Protein AF-A0A732EKD3-F1 (afdb_monomer)

Structure (mmCIF, N/CA/C/O backbone):
data_AF-A0A732EKD3-F1
#
_entry.id   AF-A0A732EKD3-F1
#
loop_
_atom_site.group_PDB
_atom_site.id
_atom_site.type_symbol
_atom_site.label_atom_id
_atom_site.label_alt_id
_atom_site.label_comp_id
_atom_site.label_asym_id
_atom_site.label_entity_id
_atom_site.label_seq_id
_atom_site.pdbx_PDB_ins_code
_atom_site.Cartn_x
_atom_site.Cartn_y
_atom_site.Cartn_z
_atom_site.occupancy
_atom_site.B_iso_or_equiv
_atom_site.auth_seq_id
_atom_site.auth_comp_id
_atom_site.auth_asym_id
_atom_site.auth_atom_id
_atom_site.pdbx_PDB_model_num
ATOM 1 N N . PHE A 1 1 ? -10.600 2.109 -10.233 1.00 60.88 1 PHE A N 1
ATOM 2 C CA . PHE A 1 1 ? -10.352 2.200 -8.780 1.00 60.88 1 PHE A CA 1
ATOM 3 C C . PHE A 1 1 ? -11.712 2.092 -8.098 1.00 60.88 1 PHE A C 1
ATOM 5 O O . PHE A 1 1 ? -12.537 2.969 -8.315 1.00 60.88 1 PHE A O 1
ATOM 12 N N . HIS A 1 2 ? -12.017 0.995 -7.399 1.00 79.81 2 HIS A N 1
ATOM 13 C CA . HIS A 1 2 ? -13.310 0.844 -6.712 1.00 79.81 2 HIS A CA 1
ATOM 14 C C . HIS A 1 2 ? -13.195 1.414 -5.296 1.00 79.81 2 HIS A C 1
ATOM 16 O O . HIS A 1 2 ? -12.754 0.725 -4.380 1.00 79.81 2 HIS A O 1
ATOM 22 N N . HIS A 1 3 ? -13.552 2.693 -5.155 1.00 81.31 3 HIS A N 1
ATOM 23 C CA . HIS A 1 3 ? -13.421 3.475 -3.920 1.00 81.31 3 HIS A CA 1
ATOM 24 C C . HIS A 1 3 ? -14.092 2.783 -2.725 1.00 81.31 3 HIS A C 1
ATOM 26 O O . HIS A 1 3 ? -13.462 2.564 -1.696 1.00 81.31 3 HIS A O 1
ATOM 32 N N . GLN A 1 4 ? -15.336 2.338 -2.919 1.00 88.31 4 GLN A N 1
ATOM 33 C CA . GLN A 1 4 ? -16.142 1.691 -1.886 1.00 88.31 4 GLN A CA 1
ATOM 34 C C . GLN A 1 4 ? -15.505 0.396 -1.363 1.00 88.31 4 GLN A C 1
ATOM 36 O O . GLN A 1 4 ? -15.373 0.202 -0.159 1.00 88.31 4 GLN A O 1
ATOM 41 N N . SER A 1 5 ? -15.039 -0.472 -2.264 1.00 90.94 5 SER A N 1
ATOM 42 C CA . SER A 1 5 ? -14.441 -1.752 -1.874 1.00 90.94 5 SER A CA 1
ATOM 43 C C . SER A 1 5 ? -13.135 -1.574 -1.099 1.00 90.94 5 SER A C 1
ATOM 45 O O . SER A 1 5 ? -12.862 -2.339 -0.178 1.00 90.94 5 SER A O 1
ATOM 47 N N . LEU A 1 6 ? -12.319 -0.577 -1.460 1.00 91.62 6 LEU A N 1
ATOM 48 C CA . LEU A 1 6 ? -11.070 -0.305 -0.749 1.00 91.62 6 LEU A CA 1
ATOM 49 C C . LEU A 1 6 ? -11.338 0.296 0.635 1.00 91.62 6 LEU A C 1
ATOM 51 O O . LEU A 1 6 ? -10.704 -0.124 1.600 1.00 91.62 6 LEU A O 1
ATOM 55 N N . LEU A 1 7 ? -12.318 1.193 0.751 1.00 94.19 7 LEU A N 1
ATOM 56 C CA . LEU A 1 7 ? -12.749 1.751 2.033 1.00 94.19 7 LEU A CA 1
ATOM 57 C C . LEU A 1 7 ? -13.248 0.650 2.983 1.00 94.19 7 LEU A C 1
ATOM 59 O O . LEU A 1 7 ? -12.804 0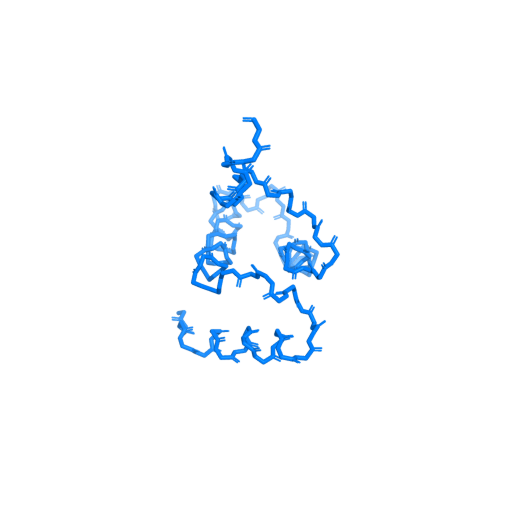.573 4.124 1.00 94.19 7 LEU A O 1
ATOM 63 N N . GLU A 1 8 ? -14.068 -0.283 2.495 1.00 95.50 8 GLU A N 1
ATOM 64 C CA . GLU A 1 8 ? -14.526 -1.443 3.276 1.00 95.50 8 GLU A CA 1
ATOM 65 C C . GLU A 1 8 ? -13.389 -2.373 3.719 1.00 95.50 8 GLU A C 1
ATOM 67 O O . GLU A 1 8 ? -13.477 -3.031 4.758 1.00 95.50 8 GLU A O 1
ATOM 72 N N . VAL A 1 9 ? -12.329 -2.504 2.917 1.00 95.06 9 VAL A N 1
ATOM 73 C CA . VAL A 1 9 ? -11.140 -3.279 3.302 1.00 95.06 9 VAL A CA 1
ATOM 74 C C . VAL A 1 9 ? -10.348 -2.540 4.376 1.00 95.06 9 VAL A C 1
ATOM 76 O O . VAL A 1 9 ? -9.984 -3.156 5.376 1.00 95.06 9 VA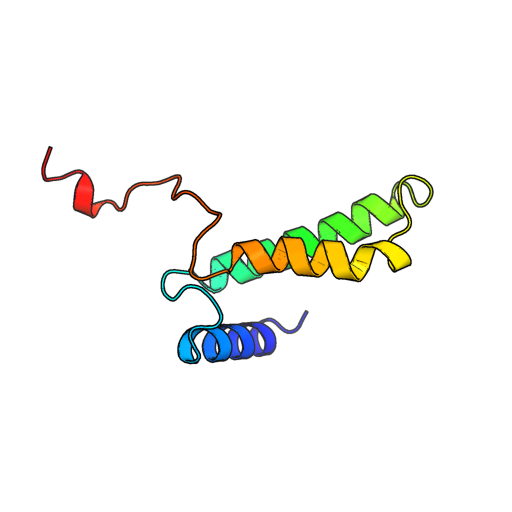L A O 1
ATOM 79 N N . LEU A 1 10 ? -10.122 -1.236 4.209 1.00 94.44 10 LEU A N 1
ATOM 80 C CA . LEU A 1 10 ? -9.412 -0.412 5.186 1.00 94.44 10 LEU A CA 1
ATOM 81 C C . LEU A 1 10 ? -10.144 -0.381 6.532 1.00 94.44 10 LEU A C 1
ATOM 83 O O . LEU A 1 10 ? -9.508 -0.597 7.561 1.00 94.44 10 LEU A O 1
ATOM 87 N N . GLN A 1 11 ? -11.471 -0.240 6.523 1.00 95.81 11 GLN A N 1
ATOM 88 C CA . GLN A 1 11 ? -12.292 -0.311 7.732 1.00 95.81 11 GLN A CA 1
ATOM 89 C C . GLN A 1 11 ? -12.098 -1.649 8.456 1.00 95.81 11 GLN A C 1
ATOM 91 O O . GLN A 1 11 ? -11.762 -1.680 9.635 1.00 95.81 11 GLN A O 1
ATOM 96 N N . ARG A 1 12 ? -12.180 -2.773 7.732 1.00 96.62 12 ARG A N 1
ATOM 97 C CA . ARG A 1 12 ? -11.936 -4.105 8.314 1.00 96.62 12 ARG A CA 1
ATOM 98 C C . ARG A 1 12 ? -10.518 -4.265 8.866 1.00 96.62 12 ARG A C 1
ATOM 100 O O . ARG A 1 12 ? -10.325 -4.988 9.843 1.00 96.62 12 ARG A O 1
ATOM 107 N N . CYS A 1 13 ? -9.516 -3.647 8.243 1.00 94.50 13 CYS A N 1
ATOM 108 C CA . CYS A 1 13 ? -8.145 -3.641 8.754 1.00 94.50 13 CYS A CA 1
ATOM 109 C C . CYS A 1 13 ? -8.029 -2.831 10.051 1.00 94.50 13 CYS A C 1
ATOM 111 O O . CYS A 1 13 ? -7.322 -3.259 10.965 1.00 94.50 13 CYS A O 1
ATOM 113 N N . MET A 1 14 ? -8.741 -1.707 10.145 1.00 93.88 14 MET A N 1
ATOM 114 C CA . MET A 1 14 ? -8.809 -0.871 11.342 1.00 93.88 14 MET A CA 1
ATOM 115 C C . MET A 1 14 ? -9.488 -1.615 12.498 1.00 93.88 14 MET A C 1
ATOM 117 O O . MET A 1 14 ? -8.919 -1.704 13.585 1.00 93.88 14 MET A O 1
ATOM 121 N N . ASP A 1 15 ? -10.628 -2.259 12.237 1.00 95.06 15 ASP A N 1
ATOM 122 C CA . ASP A 1 15 ? -11.367 -3.057 13.227 1.00 95.06 15 ASP A CA 1
ATOM 123 C C . ASP A 1 15 ? -10.511 -4.214 13.780 1.00 95.06 15 ASP A C 1
ATOM 125 O O . ASP A 1 15 ? -10.582 -4.570 14.958 1.00 95.06 15 ASP A O 1
ATOM 129 N N . LYS A 1 16 ? -9.646 -4.787 12.931 1.00 94.75 16 LYS A N 1
ATOM 130 C CA . LYS A 1 16 ? -8.677 -5.835 13.290 1.00 94.75 16 LYS A CA 1
ATOM 131 C C . LYS A 1 16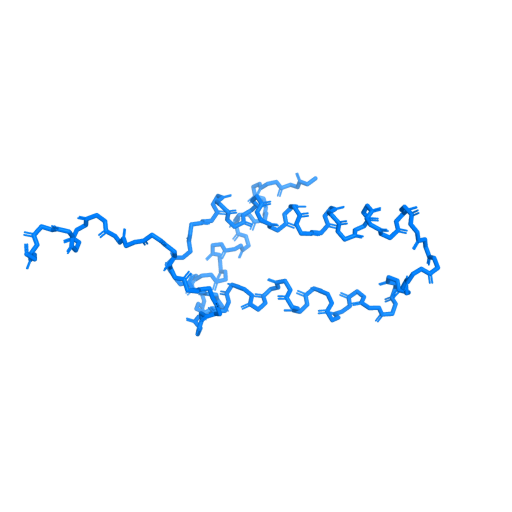 ? -7.375 -5.306 13.897 1.00 94.75 16 LYS A C 1
ATOM 133 O O . LYS A 1 16 ? -6.495 -6.112 14.193 1.00 94.75 16 LYS A O 1
ATOM 138 N N . LYS A 1 17 ? -7.231 -3.988 14.075 1.00 91.25 17 LYS A N 1
ATOM 139 C CA . LYS A 1 17 ? -6.018 -3.323 14.586 1.00 91.25 17 LYS A CA 1
ATOM 140 C C . LYS A 1 17 ? -4.757 -3.594 13.749 1.00 91.25 17 LYS A C 1
ATOM 142 O O . LYS A 1 17 ? -3.650 -3.585 14.276 1.00 91.25 17 LYS A O 1
ATOM 147 N N . LEU A 1 18 ? -4.918 -3.850 12.448 1.00 90.31 18 LEU A N 1
ATOM 148 C CA . LEU A 1 18 ? -3.803 -4.034 11.505 1.00 90.31 18 LEU A CA 1
ATOM 149 C C . LEU A 1 18 ? -3.237 -2.698 11.006 1.00 90.31 18 LEU A C 1
ATOM 151 O O . LEU A 1 18 ? -2.097 -2.638 10.555 1.00 90.31 18 LEU A O 1
ATOM 155 N N . ILE A 1 19 ? -4.045 -1.642 11.076 1.00 92.56 19 ILE A N 1
ATOM 156 C CA . ILE A 1 19 ? -3.681 -0.258 10.765 1.00 92.56 19 ILE A CA 1
ATOM 157 C C . ILE A 1 19 ? -4.108 0.641 11.926 1.00 92.56 19 ILE A C 1
ATOM 159 O O . ILE A 1 19 ? -4.912 0.225 12.766 1.00 92.56 19 ILE A O 1
ATOM 163 N N . SER A 1 20 ? -3.571 1.859 11.989 1.00 90.50 20 SER A N 1
ATOM 164 C CA . SER A 1 20 ? -3.913 2.798 13.059 1.00 90.50 20 SER A CA 1
ATOM 165 C C . SER A 1 20 ? -5.413 3.135 13.069 1.00 90.50 20 SER A C 1
ATOM 167 O O . SER A 1 20 ? -6.010 3.425 12.033 1.00 90.50 20 SER A O 1
ATOM 169 N N . GLY A 1 21 ? -6.010 3.125 14.265 1.00 90.19 21 GLY A N 1
ATOM 170 C CA . GLY A 1 21 ? -7.406 3.511 14.500 1.00 90.19 21 GLY A CA 1
ATOM 171 C C . GLY A 1 21 ? -7.675 5.014 14.412 1.00 90.19 21 GLY A C 1
ATOM 172 O O . GLY A 1 21 ? -8.830 5.417 14.431 1.00 90.19 21 GLY A O 1
ATOM 173 N N . SER A 1 22 ? -6.630 5.842 14.326 1.00 88.94 22 SER A N 1
ATOM 174 C CA . SER A 1 22 ? -6.743 7.303 14.209 1.00 88.94 22 SER A CA 1
ATOM 175 C C . SER A 1 22 ? -6.684 7.816 12.766 1.00 88.94 22 SER A C 1
ATOM 177 O O . SER A 1 22 ? -6.626 9.025 12.551 1.00 88.94 22 SER A O 1
ATOM 179 N N . LEU A 1 23 ? -6.650 6.920 11.773 1.00 89.88 23 LEU A N 1
ATOM 180 C CA . LEU A 1 23 ? -6.556 7.302 10.365 1.00 89.88 23 LEU A CA 1
ATOM 181 C C . LEU A 1 23 ? -7.890 7.827 9.834 1.00 89.88 23 LEU A C 1
ATOM 183 O O . LEU A 1 23 ? -8.923 7.177 9.976 1.00 89.88 23 LEU A O 1
ATOM 187 N N . ASP A 1 24 ? -7.831 8.947 9.121 1.00 92.12 24 ASP A N 1
ATOM 188 C CA . ASP A 1 24 ? -8.911 9.398 8.247 1.00 92.12 24 ASP A CA 1
ATOM 189 C C . ASP A 1 24 ? -8.901 8.555 6.960 1.00 92.12 24 ASP A C 1
ATOM 191 O O . ASP A 1 24 ? -7.980 8.649 6.142 1.00 92.12 24 ASP A O 1
ATOM 195 N N . LEU A 1 25 ? -9.905 7.690 6.795 1.00 92.44 25 LEU A N 1
ATOM 196 C CA . LEU A 1 25 ? -9.954 6.740 5.683 1.00 92.44 25 LEU A CA 1
ATOM 197 C C . LEU A 1 25 ? -10.152 7.407 4.317 1.00 92.44 25 LEU A C 1
ATOM 199 O O . LEU A 1 25 ? -9.629 6.886 3.328 1.00 92.44 25 LEU A O 1
ATOM 203 N N . ASP A 1 26 ? -10.836 8.549 4.248 1.00 92.38 26 ASP A N 1
ATOM 204 C CA . ASP A 1 26 ? -11.024 9.285 2.996 1.00 92.38 26 ASP A CA 1
ATOM 205 C C . ASP A 1 26 ? -9.700 9.918 2.550 1.00 92.38 26 ASP A C 1
ATOM 207 O O . ASP A 1 26 ? -9.294 9.801 1.388 1.00 92.38 26 ASP A O 1
ATOM 211 N N . VAL A 1 27 ? -8.950 10.497 3.492 1.00 92.81 27 VAL A N 1
ATOM 212 C CA . VAL A 1 27 ? -7.608 11.039 3.227 1.00 92.81 27 VAL A CA 1
ATOM 213 C C . VAL A 1 27 ? -6.625 9.927 2.851 1.00 92.81 27 VAL A C 1
ATOM 215 O O . VAL A 1 27 ? -5.870 10.068 1.883 1.00 92.81 27 VAL A O 1
ATOM 218 N N . ILE A 1 28 ? -6.646 8.790 3.555 1.00 92.62 28 ILE A N 1
ATOM 219 C CA . ILE A 1 28 ? -5.798 7.634 3.225 1.00 92.62 28 ILE A CA 1
ATOM 220 C C . ILE A 1 28 ? -6.072 7.124 1.810 1.00 92.62 28 ILE A C 1
ATOM 222 O O . ILE A 1 28 ? -5.137 6.764 1.091 1.00 92.62 28 ILE A O 1
ATOM 226 N N . LEU A 1 29 ? -7.328 7.120 1.376 1.00 93.12 29 LEU A N 1
ATOM 227 C CA . LEU A 1 29 ? -7.699 6.658 0.047 1.00 93.12 29 LEU A CA 1
ATOM 228 C C . LEU A 1 29 ? -7.124 7.557 -1.059 1.00 93.12 29 LEU A C 1
ATOM 230 O O . LEU A 1 29 ? -6.609 7.051 -2.064 1.00 93.12 29 LEU A O 1
ATOM 234 N N . ILE A 1 30 ? -7.112 8.875 -0.837 1.00 93.44 30 ILE A N 1
ATOM 235 C CA . ILE A 1 30 ? -6.439 9.846 -1.711 1.00 93.44 30 ILE A CA 1
ATOM 236 C C . ILE A 1 30 ? -4.927 9.584 -1.741 1.00 93.44 30 ILE A C 1
ATOM 238 O O . ILE A 1 30 ? -4.340 9.525 -2.826 1.00 93.44 30 ILE A O 1
ATOM 242 N N . ILE A 1 31 ? -4.301 9.385 -0.575 1.00 93.56 31 ILE A N 1
ATOM 243 C CA . ILE A 1 31 ? -2.857 9.130 -0.459 1.00 93.56 31 ILE A CA 1
ATOM 244 C C . ILE A 1 31 ? -2.474 7.853 -1.210 1.00 93.56 31 ILE A C 1
ATOM 246 O O . ILE A 1 31 ? -1.586 7.901 -2.055 1.00 93.56 31 ILE A O 1
ATOM 250 N N . LEU A 1 32 ? -3.169 6.734 -0.983 1.00 94.00 32 LEU A N 1
ATOM 251 C CA . LEU A 1 32 ? -2.891 5.460 -1.658 1.00 94.00 32 LEU A CA 1
ATOM 252 C C . LEU A 1 32 ? -3.018 5.580 -3.180 1.00 94.00 32 LEU A C 1
ATOM 254 O O . LEU A 1 32 ? -2.155 5.101 -3.921 1.00 94.00 32 LEU A O 1
ATOM 258 N N . HIS A 1 33 ? -4.075 6.244 -3.655 1.00 93.25 33 HIS A N 1
ATOM 259 C CA . HIS A 1 33 ? -4.257 6.496 -5.080 1.00 93.25 33 HIS A CA 1
ATOM 260 C C . HIS A 1 33 ? -3.116 7.353 -5.649 1.00 93.25 33 HIS A C 1
ATOM 262 O O . HIS A 1 33 ? -2.547 7.017 -6.692 1.00 93.25 33 HIS A O 1
ATOM 268 N N . GLY A 1 34 ? -2.743 8.433 -4.959 1.00 95.31 34 GLY A N 1
ATOM 269 C CA . GLY A 1 34 ? -1.631 9.304 -5.336 1.00 95.31 34 GLY A CA 1
ATOM 270 C C . GLY A 1 34 ? -0.293 8.567 -5.374 1.00 95.31 34 GLY A C 1
ATOM 271 O O . GLY A 1 34 ? 0.417 8.646 -6.376 1.00 95.31 34 GLY A O 1
ATOM 272 N N . SER A 1 35 ? 0.022 7.792 -4.335 1.00 95.12 35 SER A N 1
ATOM 273 C CA . SER A 1 35 ? 1.263 7.025 -4.227 1.00 95.12 35 SER A CA 1
ATOM 274 C C . SER A 1 35 ? 1.414 6.031 -5.376 1.00 95.12 35 SER A C 1
ATOM 276 O O . SER A 1 35 ? 2.390 6.105 -6.121 1.00 95.12 35 SER A O 1
ATOM 278 N N . PHE A 1 36 ? 0.447 5.132 -5.582 1.00 94.38 36 PHE A N 1
ATOM 279 C CA . PHE A 1 36 ? 0.582 4.101 -6.616 1.00 94.38 36 PHE A CA 1
ATOM 280 C C . PHE A 1 36 ? 0.501 4.668 -8.033 1.00 94.38 36 PHE A C 1
ATOM 282 O O . PHE A 1 36 ? 1.291 4.275 -8.892 1.00 94.38 36 PHE A O 1
ATOM 289 N N . SER A 1 37 ? -0.400 5.624 -8.290 1.00 95.12 37 SER A N 1
ATOM 290 C CA . SER A 1 37 ? -0.473 6.254 -9.613 1.00 95.12 37 SER A CA 1
ATOM 291 C C . SER A 1 37 ? 0.784 7.070 -9.928 1.00 95.12 37 SER A C 1
ATOM 293 O O . SER A 1 37 ? 1.254 7.035 -11.063 1.00 95.12 37 SER A O 1
ATOM 295 N N . GLY A 1 38 ? 1.362 7.754 -8.937 1.00 95.31 38 GLY A N 1
ATOM 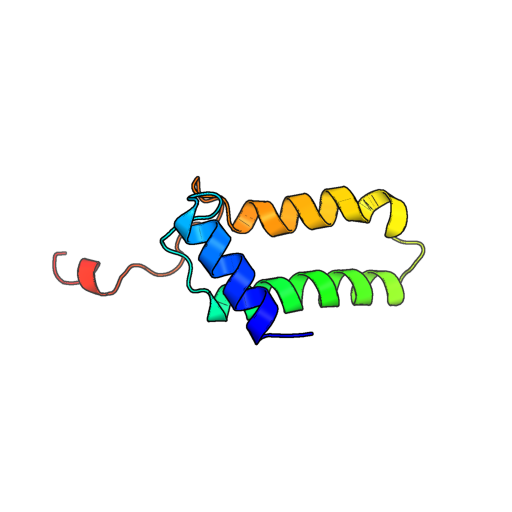296 C CA . GLY A 1 38 ? 2.617 8.491 -9.062 1.00 95.31 38 GLY A CA 1
ATOM 297 C C . GLY A 1 38 ? 3.811 7.578 -9.329 1.00 95.31 38 GLY A C 1
ATOM 298 O O . GLY A 1 38 ? 4.586 7.853 -10.237 1.00 95.31 38 GLY A O 1
ATOM 299 N N . ILE A 1 39 ? 3.918 6.454 -8.614 1.00 95.50 39 ILE A N 1
ATOM 300 C CA . ILE A 1 39 ? 4.948 5.430 -8.850 1.00 95.50 39 ILE A CA 1
ATOM 301 C C . ILE A 1 39 ? 4.885 4.938 -10.302 1.00 95.50 39 ILE A C 1
ATOM 303 O O . ILE A 1 39 ? 5.877 5.028 -11.028 1.00 95.50 39 ILE A O 1
ATOM 307 N N . VAL A 1 40 ? 3.708 4.495 -10.757 1.00 95.38 40 VAL A N 1
ATOM 308 C CA . VAL A 1 40 ? 3.524 3.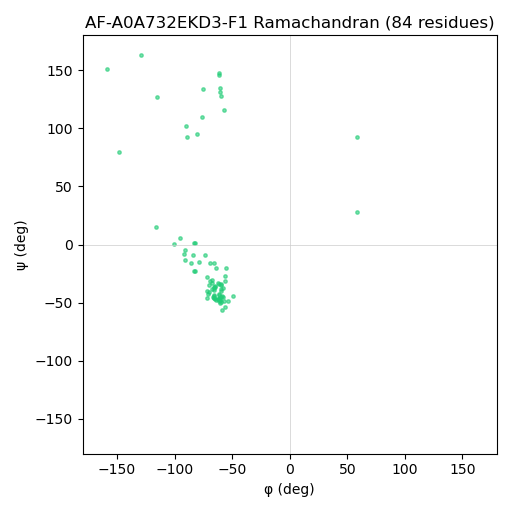988 -12.127 1.00 95.38 40 VAL A CA 1
ATOM 309 C C . VAL A 1 40 ? 3.823 5.074 -13.162 1.00 95.38 40 VAL A C 1
ATOM 311 O O . VAL A 1 40 ? 4.518 4.804 -14.138 1.00 95.38 40 VAL A O 1
ATOM 314 N N . LYS A 1 41 ? 3.360 6.312 -12.949 1.00 95.75 41 LYS A N 1
ATOM 315 C CA . LYS A 1 41 ? 3.667 7.445 -13.838 1.00 95.75 41 LYS A CA 1
ATOM 316 C C . LYS A 1 41 ? 5.166 7.728 -13.904 1.00 95.75 41 LYS A C 1
ATOM 318 O O . LYS A 1 41 ? 5.697 7.850 -15.000 1.00 95.75 41 LYS A O 1
ATOM 323 N N . ASN A 1 42 ? 5.855 7.789 -12.765 1.00 95.19 42 ASN A N 1
ATOM 324 C CA . ASN A 1 42 ? 7.298 8.030 -12.715 1.00 95.19 42 ASN A CA 1
ATOM 325 C C . ASN A 1 42 ? 8.073 6.942 -13.464 1.00 95.19 42 ASN A C 1
ATOM 327 O O . ASN A 1 42 ? 9.016 7.251 -14.188 1.00 95.19 42 ASN A O 1
ATOM 331 N N . TRP A 1 43 ? 7.643 5.684 -13.334 1.00 95.81 43 TRP A N 1
ATOM 332 C CA . TRP A 1 43 ? 8.211 4.588 -14.112 1.00 95.81 43 TRP A CA 1
ATOM 333 C C . TRP A 1 43 ? 7.949 4.752 -15.612 1.00 95.81 43 TRP A C 1
ATOM 335 O O . TRP A 1 43 ? 8.885 4.665 -16.396 1.00 95.81 43 TRP A O 1
ATOM 345 N N . LEU A 1 44 ? 6.712 5.049 -16.024 1.00 95.56 44 LEU A N 1
ATOM 346 C CA . LEU A 1 44 ? 6.367 5.254 -17.437 1.00 95.56 44 LEU A CA 1
ATOM 347 C C . LEU A 1 44 ? 7.158 6.404 -18.078 1.00 95.56 44 LEU A C 1
ATOM 349 O O . LEU A 1 44 ? 7.515 6.318 -19.250 1.00 95.56 44 LEU A O 1
ATOM 353 N N . MET A 1 45 ? 7.448 7.460 -17.314 1.00 96.19 45 MET A N 1
ATOM 354 C CA . MET A 1 45 ? 8.256 8.595 -17.770 1.00 96.19 45 MET A CA 1
ATOM 355 C C . MET A 1 45 ? 9.727 8.225 -17.985 1.00 96.19 45 MET A C 1
ATOM 357 O O . MET A 1 45 ? 10.379 8.812 -18.846 1.00 96.19 45 MET A O 1
ATOM 361 N N . ASN A 1 46 ? 10.263 7.277 -17.211 1.00 94.12 46 ASN A N 1
ATOM 362 C CA . ASN A 1 46 ? 11.641 6.818 -17.356 1.00 94.12 46 ASN A CA 1
ATOM 363 C C . ASN A 1 46 ? 11.800 5.331 -16.971 1.00 94.12 46 ASN A C 1
ATOM 365 O O . ASN A 1 46 ? 12.288 5.030 -15.875 1.00 94.12 46 ASN A O 1
ATOM 369 N N . PRO A 1 47 ? 1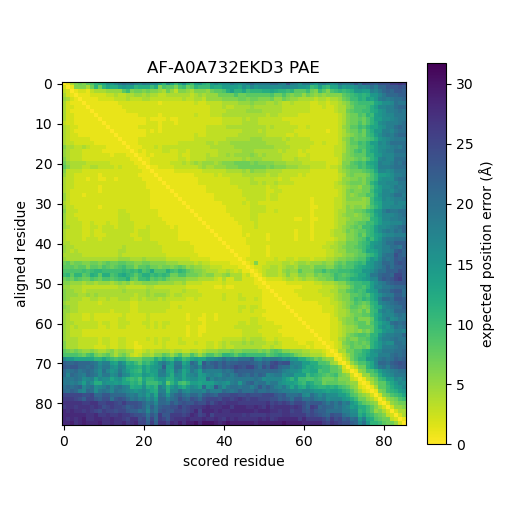1.442 4.383 -17.857 1.00 88.81 47 PRO A N 1
ATOM 370 C CA . PRO A 1 47 ? 11.404 2.958 -17.515 1.00 88.81 47 PRO A CA 1
ATOM 371 C C . PRO A 1 47 ? 12.770 2.340 -17.192 1.00 88.81 47 PRO A C 1
ATOM 373 O O . PRO A 1 47 ? 12.830 1.257 -16.617 1.00 88.81 47 PRO A O 1
ATOM 376 N N . THR A 1 48 ? 13.869 3.008 -17.559 1.00 91.50 48 THR A N 1
ATOM 377 C CA . THR A 1 48 ? 15.240 2.564 -17.262 1.00 91.50 48 THR A CA 1
ATOM 378 C C . THR A 1 48 ? 15.726 3.021 -15.889 1.00 91.50 48 THR A C 1
ATOM 380 O O . THR A 1 48 ? 16.706 2.474 -15.389 1.00 91.50 48 THR A O 1
ATOM 383 N N . SER A 1 49 ? 15.048 3.992 -15.260 1.00 87.69 49 SER A N 1
ATOM 384 C CA . SER A 1 49 ? 15.436 4.511 -13.940 1.00 87.69 49 SER A CA 1
ATOM 385 C C . SER A 1 49 ? 15.310 3.472 -12.831 1.00 87.69 49 SER A C 1
ATOM 387 O O . SER A 1 49 ? 16.134 3.453 -11.919 1.00 87.69 49 SER A O 1
ATOM 389 N N . TYR A 1 50 ? 14.300 2.602 -12.908 1.00 89.81 50 TYR A N 1
ATOM 390 C CA . TYR A 1 50 ? 14.142 1.488 -11.986 1.00 89.81 50 TYR A CA 1
ATOM 391 C C . TYR A 1 50 ? 13.261 0.373 -12.557 1.00 89.81 50 TYR A C 1
ATOM 393 O O . TYR A 1 50 ? 12.344 0.601 -13.346 1.00 89.81 50 TYR A O 1
ATOM 401 N N . ASP A 1 51 ? 13.529 -0.854 -12.113 1.00 93.94 51 ASP A N 1
ATOM 402 C CA . ASP A 1 51 ? 12.723 -2.026 -12.447 1.00 93.94 51 ASP A CA 1
ATOM 403 C C . ASP A 1 51 ? 11.484 -2.072 -11.544 1.00 93.94 51 ASP A C 1
ATOM 405 O O . ASP A 1 51 ? 11.537 -2.555 -10.409 1.00 93.94 51 ASP A O 1
ATOM 409 N N . LEU A 1 52 ? 10.367 -1.541 -12.047 1.00 95.12 52 LEU A N 1
ATOM 410 C CA . LEU A 1 52 ? 9.101 -1.513 -11.316 1.00 95.12 52 LEU A CA 1
ATOM 411 C C . LEU A 1 52 ? 8.633 -2.917 -10.920 1.00 95.12 52 LEU A C 1
ATOM 413 O O . LEU A 1 52 ? 8.119 -3.086 -9.819 1.00 95.12 52 LEU A O 1
ATOM 417 N N . TYR A 1 53 ? 8.827 -3.926 -11.772 1.00 93.88 53 TYR A N 1
ATOM 418 C CA . TYR A 1 53 ? 8.367 -5.283 -11.481 1.00 93.88 53 TYR A CA 1
ATOM 419 C C . TYR A 1 53 ? 9.121 -5.881 -10.292 1.00 93.88 53 TYR A C 1
ATOM 421 O O . TYR A 1 53 ? 8.506 -6.402 -9.363 1.00 93.88 53 TYR A O 1
ATOM 429 N N . LYS A 1 54 ? 10.452 -5.743 -10.271 1.00 94.81 54 LYS A N 1
ATOM 430 C CA . LYS A 1 54 ? 11.267 -6.208 -9.138 1.00 94.81 54 LYS A CA 1
ATOM 431 C C . LYS A 1 54 ? 11.019 -5.407 -7.861 1.00 94.81 54 LYS A C 1
ATOM 433 O O . LYS A 1 54 ? 11.122 -5.966 -6.774 1.00 94.81 54 LYS A O 1
ATOM 438 N N . GLN A 1 55 ? 10.720 -4.113 -7.975 1.00 93.12 55 GLN A N 1
ATOM 439 C CA . GLN A 1 55 ? 10.558 -3.230 -6.816 1.00 93.12 55 GLN A CA 1
ATOM 440 C C . GLN A 1 55 ? 9.126 -3.143 -6.283 1.00 93.12 55 GLN A C 1
ATOM 442 O O . GLN A 1 55 ? 8.939 -2.661 -5.166 1.00 93.12 55 GLN A O 1
ATOM 447 N N . ALA A 1 56 ? 8.124 -3.623 -7.026 1.00 95.38 56 ALA A N 1
ATOM 448 C CA . ALA A 1 56 ? 6.718 -3.542 -6.636 1.00 95.38 56 ALA A CA 1
ATOM 449 C C . ALA A 1 56 ? 6.439 -4.025 -5.196 1.00 95.38 56 ALA A C 1
ATOM 451 O O . ALA A 1 56 ? 5.757 -3.288 -4.483 1.00 95.38 56 ALA A O 1
ATOM 452 N N . PRO A 1 57 ? 6.993 -5.160 -4.709 1.00 94.88 57 PRO A N 1
ATOM 453 C CA . PRO A 1 57 ? 6.780 -5.584 -3.323 1.00 94.88 57 PRO A CA 1
ATOM 454 C C . PRO A 1 57 ? 7.270 -4.545 -2.306 1.00 94.88 57 PRO A C 1
ATOM 456 O O . PRO A 1 57 ? 6.513 -4.116 -1.442 1.00 94.88 57 PRO A O 1
ATOM 459 N N . ALA A 1 58 ? 8.503 -4.056 -2.467 1.00 93.69 58 ALA A N 1
ATOM 460 C CA . ALA A 1 58 ? 9.089 -3.073 -1.558 1.00 93.69 58 ALA A CA 1
ATOM 461 C C . ALA A 1 58 ? 8.349 -1.725 -1.596 1.00 93.69 58 ALA A C 1
ATOM 463 O O . ALA A 1 58 ? 8.206 -1.060 -0.571 1.00 93.69 58 ALA A O 1
ATOM 464 N N . LEU A 1 59 ? 7.872 -1.308 -2.771 1.00 94.56 59 LEU A N 1
ATOM 465 C CA . LEU A 1 59 ? 7.089 -0.084 -2.931 1.00 94.56 59 LEU A CA 1
ATOM 466 C C . LEU A 1 59 ? 5.739 -0.189 -2.214 1.00 94.56 59 LEU A C 1
ATOM 468 O O . LEU A 1 59 ? 5.373 0.724 -1.477 1.00 94.56 59 LEU A O 1
ATOM 472 N N . VAL A 1 60 ? 5.031 -1.308 -2.386 1.00 94.56 60 VAL A N 1
ATOM 473 C CA . VAL A 1 60 ? 3.765 -1.574 -1.689 1.00 94.56 60 VAL A CA 1
ATOM 474 C C . VAL A 1 60 ? 3.982 -1.612 -0.180 1.00 94.56 60 VAL A C 1
ATOM 476 O O . VAL A 1 60 ? 3.283 -0.902 0.539 1.00 94.56 60 VAL A O 1
ATOM 479 N N . ASP A 1 61 ? 4.985 -2.350 0.297 1.00 92.56 61 ASP A N 1
ATOM 480 C CA . ASP A 1 61 ? 5.291 -2.445 1.726 1.00 92.56 61 ASP A CA 1
ATOM 481 C C . ASP A 1 61 ? 5.569 -1.071 2.336 1.00 92.56 61 ASP A C 1
ATOM 483 O O . ASP A 1 61 ? 5.044 -0.736 3.396 1.00 92.56 61 ASP A O 1
ATOM 487 N N . ASN A 1 62 ? 6.374 -0.241 1.670 1.00 91.75 62 ASN A N 1
ATOM 488 C CA . ASN A 1 62 ? 6.712 1.083 2.185 1.00 91.75 62 ASN A CA 1
ATOM 489 C C . ASN A 1 62 ? 5.528 2.054 2.159 1.00 91.75 62 ASN A C 1
ATOM 491 O O . ASN A 1 62 ? 5.390 2.851 3.084 1.00 91.75 62 ASN A O 1
ATOM 495 N N . VAL A 1 63 ? 4.648 1.961 1.159 1.00 92.94 63 VAL A N 1
ATOM 496 C CA . VAL A 1 63 ? 3.407 2.745 1.138 1.00 92.94 63 VAL A CA 1
ATOM 497 C C . VAL A 1 63 ? 2.476 2.302 2.273 1.00 92.94 63 VAL A C 1
ATOM 499 O O . VAL A 1 63 ? 1.953 3.138 3.006 1.00 92.94 63 VAL A O 1
ATOM 502 N N . LEU A 1 64 ? 2.300 0.995 2.477 1.00 91.81 64 LEU A N 1
ATOM 503 C CA . LEU A 1 64 ? 1.404 0.464 3.508 1.00 91.81 64 LEU A CA 1
ATOM 504 C C . LEU A 1 64 ? 1.936 0.656 4.935 1.00 91.81 64 LEU A C 1
ATOM 506 O O . LEU A 1 64 ? 1.137 0.829 5.853 1.00 91.81 64 LEU A O 1
ATOM 510 N N . LYS A 1 65 ? 3.260 0.719 5.141 1.00 90.12 65 LYS A N 1
ATOM 511 C CA . LYS A 1 65 ? 3.866 1.071 6.443 1.00 90.12 65 LYS A CA 1
ATOM 512 C C . LYS A 1 65 ? 3.390 2.423 6.975 1.00 90.12 65 LYS A C 1
ATOM 514 O O . LYS A 1 65 ? 3.340 2.605 8.190 1.00 90.12 65 LYS A O 1
ATOM 519 N N . MET A 1 66 ? 2.989 3.347 6.100 1.00 89.06 66 MET A N 1
ATOM 520 C CA . MET A 1 66 ? 2.424 4.638 6.510 1.00 89.06 66 MET A CA 1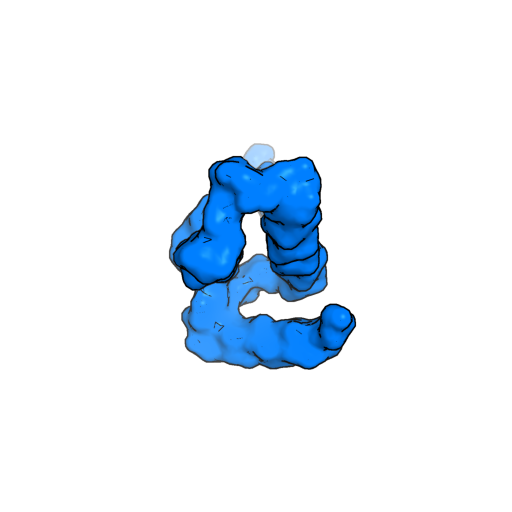
ATOM 521 C C . MET A 1 66 ? 1.099 4.490 7.274 1.00 89.06 66 MET A C 1
ATOM 523 O O . MET A 1 66 ? 0.724 5.393 8.013 1.00 89.06 66 MET A O 1
ATOM 527 N N . LEU A 1 67 ? 0.413 3.353 7.127 1.00 90.62 67 LEU A N 1
ATOM 528 C CA . LEU A 1 67 ? -0.844 3.042 7.811 1.00 90.62 67 LEU A CA 1
ATOM 529 C C . LEU A 1 67 ? -0.631 2.312 9.145 1.00 90.62 67 LEU A C 1
ATOM 531 O O . LEU A 1 67 ? -1.603 2.020 9.841 1.00 90.62 67 LEU A O 1
ATOM 535 N N . SER A 1 68 ? 0.614 1.961 9.481 1.00 86.31 68 SER A N 1
ATOM 536 C CA . SER A 1 68 ? 0.911 1.115 10.639 1.00 86.31 68 SER A CA 1
ATOM 537 C C . SER A 1 68 ? 0.450 1.760 11.959 1.00 86.31 68 SER A C 1
ATOM 539 O O . SER A 1 68 ? 0.515 2.985 12.095 1.00 86.31 68 SER A O 1
ATOM 541 N N . PRO A 1 69 ? -0.006 0.957 12.943 1.00 76.69 69 PRO A N 1
ATOM 542 C CA . PRO A 1 69 ? -0.432 1.451 14.258 1.00 76.69 69 PRO A CA 1
ATOM 543 C C . PRO A 1 69 ? 0.649 2.262 14.980 1.00 76.69 69 PRO A C 1
ATOM 545 O O . PRO A 1 69 ? 0.336 3.207 15.699 1.00 76.69 69 PRO A O 1
ATOM 548 N N . ASP A 1 70 ? 1.913 1.915 14.735 1.00 69.06 70 ASP A N 1
ATOM 549 C CA . ASP A 1 70 ? 3.082 2.487 15.406 1.00 69.06 70 ASP A CA 1
ATOM 550 C C . ASP A 1 70 ? 3.535 3.825 14.794 1.00 69.06 70 ASP A C 1
ATOM 552 O O . ASP A 1 70 ? 4.508 4.415 15.254 1.00 69.06 70 ASP A O 1
ATOM 556 N N . GLY A 1 71 ? 2.822 4.314 13.769 1.00 59.78 71 GLY A N 1
ATOM 557 C CA . GLY A 1 71 ? 2.885 5.689 13.281 1.00 59.78 71 GLY A CA 1
ATOM 558 C C . GLY A 1 71 ? 4.271 6.154 12.825 1.00 59.78 71 GLY A C 1
ATOM 559 O O . GLY A 1 71 ? 5.025 6.760 13.578 1.00 59.78 71 GLY A O 1
ATOM 560 N N . SER A 1 72 ? 4.583 6.007 11.535 1.00 56.22 72 SER A N 1
ATOM 561 C CA . SER A 1 72 ? 5.687 6.778 10.922 1.00 56.22 72 SER A CA 1
ATOM 562 C C . SER A 1 72 ? 5.283 8.225 10.591 1.00 56.22 72 SER A C 1
ATOM 564 O O . SER A 1 72 ? 6.137 9.068 10.317 1.00 56.22 72 SER A O 1
ATOM 566 N N . VAL A 1 73 ? 3.979 8.523 10.593 1.00 57.72 73 VAL A N 1
ATOM 567 C CA . VAL A 1 73 ? 3.436 9.839 10.249 1.00 57.72 73 VAL A CA 1
ATOM 568 C C . VAL A 1 73 ? 3.352 10.677 11.519 1.00 57.72 73 VAL A C 1
ATOM 570 O O . VAL A 1 73 ? 2.449 10.510 12.334 1.00 57.72 73 VAL A O 1
ATOM 573 N N . ARG A 1 74 ? 4.306 11.595 11.697 1.00 58.81 74 ARG A N 1
ATOM 574 C CA . ARG A 1 74 ? 4.159 12.671 12.684 1.00 58.81 74 ARG A CA 1
ATOM 575 C C . ARG A 1 74 ? 2.918 13.488 12.319 1.00 58.81 74 ARG A C 1
ATOM 577 O O . ARG A 1 74 ? 2.812 13.935 11.178 1.00 58.81 74 ARG A O 1
ATOM 584 N N . GLN A 1 75 ? 2.005 13.696 13.269 1.00 59.16 75 GLN A N 1
ATOM 585 C CA . GLN A 1 75 ? 0.938 14.683 13.106 1.00 59.16 75 GLN A CA 1
ATOM 586 C C . GLN A 1 75 ? 1.582 16.049 12.845 1.00 59.16 75 GLN A C 1
ATOM 588 O O . GLN A 1 75 ? 2.330 16.560 13.675 1.00 59.16 75 GLN A O 1
ATOM 593 N N . LEU A 1 76 ? 1.340 16.601 11.655 1.00 59.28 76 LEU A N 1
ATOM 594 C CA . LEU A 1 76 ? 1.841 17.923 11.266 1.00 59.28 76 LEU A CA 1
ATOM 595 C C . LEU A 1 76 ? 0.943 19.048 11.788 1.00 59.28 76 LEU A C 1
ATOM 597 O O . LEU A 1 76 ? 1.406 20.175 11.930 1.00 59.28 76 LEU A O 1
ATOM 601 N N . MET A 1 77 ? -0.321 18.737 12.078 1.00 58.72 77 MET A N 1
ATOM 602 C CA . MET A 1 77 ? -1.275 19.661 12.680 1.00 58.72 77 MET A CA 1
ATOM 603 C C . MET A 1 77 ? -1.664 19.135 14.066 1.00 58.72 77 MET A C 1
ATOM 605 O O . MET A 1 77 ? -2.053 17.967 14.165 1.00 58.72 77 MET A O 1
ATOM 609 N N . PRO A 1 78 ? -1.543 19.950 15.128 1.00 56.44 78 PRO A N 1
ATOM 610 C CA . PRO A 1 78 ? -2.119 19.637 16.430 1.00 56.44 78 PRO A CA 1
ATOM 611 C C . PRO A 1 78 ? -3.641 19.513 16.318 1.00 56.44 78 PRO A C 1
ATOM 613 O O . PRO A 1 78 ? -4.263 20.236 15.539 1.00 56.44 78 PRO A O 1
ATOM 616 N N . ASN A 1 79 ? -4.250 18.641 17.124 1.00 59.41 79 ASN A N 1
ATOM 617 C CA . ASN A 1 79 ? -5.697 18.696 17.323 1.00 59.41 79 ASN A CA 1
ATOM 618 C C . ASN A 1 79 ? -6.051 20.064 17.921 1.00 59.41 79 ASN A C 1
ATOM 620 O O . ASN A 1 79 ? -5.454 20.469 18.917 1.00 59.41 79 ASN A O 1
ATOM 624 N N . GLU A 1 80 ? -7.051 20.741 17.355 1.00 56.16 80 GLU A N 1
ATOM 625 C CA . GLU A 1 80 ? -7.513 22.069 17.796 1.00 56.16 80 GLU A CA 1
ATOM 626 C C . GLU A 1 80 ? -7.905 22.100 19.289 1.00 56.16 80 GLU A C 1
ATOM 628 O O . GLU A 1 80 ? -7.843 23.145 19.924 1.00 56.16 80 GLU A O 1
ATOM 633 N N . GLN A 1 81 ? -8.185 20.940 19.892 1.00 51.84 81 GLN A N 1
ATOM 634 C CA . GLN A 1 81 ? -8.456 20.785 21.326 1.00 51.84 81 GLN A CA 1
ATOM 635 C C . GLN A 1 81 ? -7.235 21.005 22.246 1.00 51.84 81 GLN A C 1
ATOM 637 O O . GLN A 1 81 ? -7.420 21.174 23.444 1.00 51.84 81 GLN A O 1
ATOM 642 N N . GLN A 1 82 ? -5.998 20.993 21.733 1.00 48.47 82 GLN A N 1
ATOM 643 C CA . GLN A 1 82 ? -4.782 21.254 22.528 1.00 48.47 82 GLN A CA 1
ATOM 644 C C . GLN A 1 82 ? -4.353 22.729 22.527 1.00 48.47 82 GLN A C 1
ATOM 646 O O . GLN A 1 82 ? -3.441 23.094 23.265 1.00 48.47 82 GLN A O 1
ATOM 651 N N . ALA A 1 83 ? -4.984 23.581 21.712 1.00 50.75 83 ALA A N 1
ATOM 652 C CA . ALA A 1 83 ? -4.630 24.997 21.609 1.00 50.75 83 ALA A CA 1
ATOM 653 C C . ALA A 1 83 ? -5.292 25.879 22.685 1.00 50.75 83 ALA A C 1
ATOM 655 O O . ALA A 1 83 ? -4.943 27.049 22.800 1.00 50.75 83 ALA A O 1
ATOM 656 N N . GLU A 1 84 ? -6.231 25.335 23.465 1.00 49.47 84 GLU A N 1
ATOM 657 C CA . GLU A 1 84 ? -7.034 26.102 24.431 1.00 49.47 84 GLU A CA 1
ATOM 658 C C . GLU A 1 84 ? -6.545 25.965 25.890 1.00 49.47 84 GLU A C 1
ATOM 660 O O . GLU A 1 84 ? -7.100 26.592 26.786 1.00 49.47 84 GLU A O 1
ATOM 665 N N . GLU A 1 85 ? -5.474 25.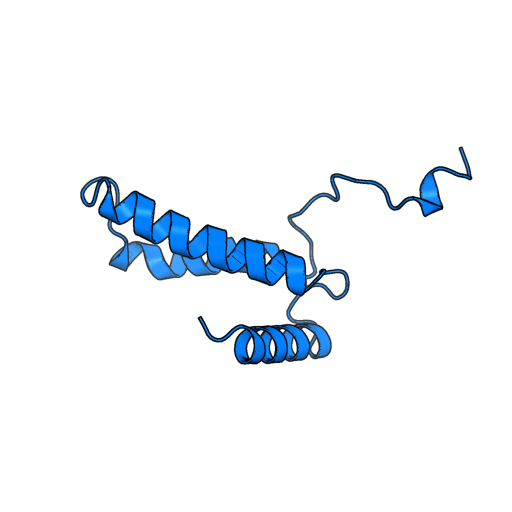196 26.136 1.00 47.91 85 GLU A N 1
ATOM 666 C CA . GLU A 1 85 ? -4.889 24.981 27.477 1.00 47.91 85 GLU A CA 1
ATOM 667 C C . GLU A 1 85 ? -3.443 25.511 27.638 1.00 47.91 85 GLU A C 1
ATOM 669 O O . GLU A 1 85 ? -2.765 25.147 28.602 1.00 47.91 85 GLU A O 1
ATOM 674 N N . ALA A 1 86 ? -2.955 26.365 26.728 1.00 43.72 86 ALA A N 1
ATOM 675 C CA . ALA A 1 86 ? -1.611 26.965 26.796 1.00 43.72 86 ALA A CA 1
ATOM 676 C C . ALA A 1 86 ? -1.628 28.460 27.145 1.00 43.72 86 ALA A C 1
ATOM 678 O O . ALA A 1 86 ? -2.427 29.206 26.536 1.00 43.72 86 ALA A O 1
#

Sequence (86 aa):
FHHQSLLEVLQRCMDKKLISGSLDLDVILIILHGSFSGIVKNWLMNPTSYDLYKQAPALVDNVLKMLSPDGSVRQLMPNEQQAEEA

Nearest PDB structures (foldseek):
  2qop-assembly1_A-2  TM=8.550E-01  e=4.642E-03  Escherichia coli K-12
  3bcg-assembly1_B  TM=8.508E-01  e=6.818E-03  Escherichia coli K-12
  8v90-assembly2_C  TM=8.472E-01  e=2.161E-02  Pseudomonas putida DOT-T1E
  8ssh-assembly1_C  TM=8.320E-01  e=3.174E-02  Neisseria gonorrhoeae
  8fw3-assembly2_A  TM=8.475E-01  e=5.649E-02  Neisseria gonorrhoeae

Foldseek 3Di:
DPLVVVLVVVV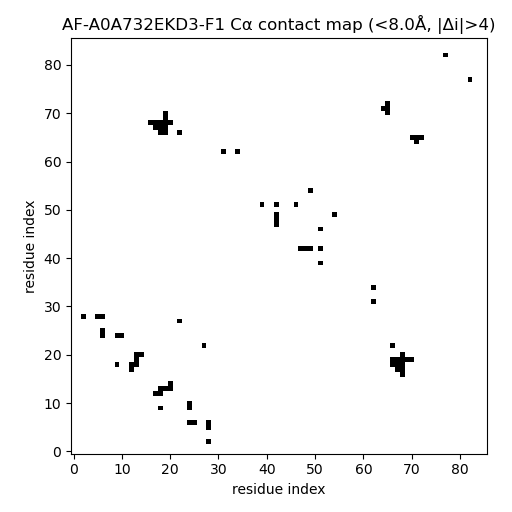VCCVVLQFAVPDDSVVLSVQVCCQVVVLVVVCVVPVPVDPCVVCVVVSVVVSCVCRHNVHPPDDPDDDPVVVPPD

pLDDT: mean 84.78, std 15.51, range [43.72, 96.62]

Radius of gyration: 16.03 Å; Cα contacts (8 Å, |Δi|>4): 42; chains: 1; bounding box: 32×33×45 Å

Secondary structure (DSSP, 8-state):
--HHHHHHHHHHHHHTTSS-TT--HHHHHHHHHHHHHHHHHHHHH-TTT--HHHHHHHHHHHHHHTT-TT-SS--SS--GGGTT--

InterPro domains:
  IPR013572 Transcription regulator MAATS, C-terminal [PF08361] (2-68)
  IPR036271 Tetracyclin repressor-like, C-terminal domain superfamily [SSF48498] (3-69)

Solvent-accessible surface area (backbone atoms only — not comparable to full-atom values): 5276 Å² total; per-residue (Å²): 133,67,64,69,65,51,51,57,47,51,50,53,34,31,78,68,63,68,24,35,82,84,62,58,65,71,59,48,51,52,49,54,51,50,53,55,54,47,52,53,49,54,35,72,77,38,63,84,80,50,62,59,81,81,41,43,65,62,53,51,51,60,59,54,48,60,44,29,64,86,50,78,64,73,79,88,66,79,64,77,83,67,69,81,81,116

Mean predicted aligned error: 7.67 Å

Organism: Salmonella enterica (NCBI:txid28901)